Protein AF-F0IIJ6-F1 (afdb_monomer_lite)

Structure (mmCIF, N/CA/C/O backbone):
data_AF-F0IIJ6-F1
#
_entry.id   AF-F0IIJ6-F1
#
loop_
_atom_site.group_PDB
_atom_site.id
_atom_site.type_symbol
_atom_site.label_atom_id
_atom_site.label_alt_id
_atom_site.label_comp_id
_atom_site.label_asym_id
_atom_site.label_entity_id
_atom_site.label_seq_id
_atom_site.pdbx_PDB_ins_code
_atom_site.Cartn_x
_atom_site.Cartn_y
_atom_site.Cartn_z
_atom_site.occupancy
_atom_site.B_iso_or_equiv
_atom_site.auth_seq_id
_atom_site.auth_comp_id
_atom_site.auth_asym_id
_atom_site.auth_atom_id
_atom_site.pdbx_PDB_model_num
ATOM 1 N N . MET A 1 1 ? 21.960 -37.931 46.392 1.00 42.66 1 MET A N 1
ATOM 2 C CA . MET A 1 1 ? 20.958 -38.639 45.565 1.00 42.66 1 MET A CA 1
ATOM 3 C C . MET A 1 1 ? 19.585 -38.155 46.007 1.00 42.66 1 MET A C 1
ATOM 5 O O . MET A 1 1 ? 19.423 -38.006 47.211 1.00 42.66 1 MET A O 1
ATOM 9 N N . ALA A 1 2 ? 18.673 -37.918 45.051 1.00 40.47 2 ALA A N 1
ATOM 10 C CA . ALA A 1 2 ? 17.377 -37.210 45.136 1.00 40.47 2 ALA A CA 1
ATOM 11 C C . ALA A 1 2 ? 17.521 -35.676 44.987 1.00 40.47 2 ALA A C 1
ATOM 13 O O . ALA A 1 2 ? 17.810 -34.991 45.960 1.00 40.47 2 ALA A O 1
ATOM 14 N N . ASP A 1 3 ? 17.596 -35.094 43.780 1.00 36.84 3 ASP A N 1
ATOM 15 C CA . ASP A 1 3 ? 16.566 -34.950 42.721 1.00 36.84 3 ASP A CA 1
ATOM 16 C C . ASP A 1 3 ? 15.240 -34.367 43.225 1.00 36.84 3 ASP A C 1
ATOM 18 O O . ASP A 1 3 ? 14.422 -35.116 43.748 1.00 36.84 3 ASP A O 1
ATOM 22 N N . ASN A 1 4 ? 15.024 -33.054 43.025 1.00 32.78 4 ASN A N 1
ATOM 23 C CA . ASN A 1 4 ? 13.748 -32.498 42.543 1.00 32.78 4 ASN A CA 1
ATOM 24 C C . ASN A 1 4 ? 13.876 -30.988 42.225 1.00 32.78 4 ASN A C 1
ATOM 26 O O . ASN A 1 4 ? 13.664 -30.135 43.088 1.00 32.78 4 ASN A O 1
ATOM 30 N N . THR A 1 5 ? 14.224 -30.632 40.987 1.00 38.66 5 THR A N 1
ATOM 31 C CA . THR A 1 5 ? 14.100 -29.252 40.488 1.00 38.66 5 THR A CA 1
ATOM 32 C C . THR A 1 5 ? 12.848 -29.160 39.628 1.00 38.66 5 THR A C 1
ATOM 34 O O . THR A 1 5 ? 12.674 -29.900 38.660 1.00 38.66 5 THR A O 1
ATOM 37 N N . ALA A 1 6 ? 11.953 -28.261 40.031 1.00 39.19 6 ALA A N 1
ATOM 38 C CA . ALA A 1 6 ? 10.655 -28.045 39.425 1.00 39.19 6 ALA A CA 1
ATOM 39 C C . ALA A 1 6 ? 10.761 -27.650 37.943 1.00 39.19 6 ALA A C 1
ATOM 41 O O . ALA A 1 6 ? 11.478 -26.728 37.557 1.00 39.19 6 ALA A O 1
ATOM 42 N N . LYS A 1 7 ? 9.976 -28.375 37.147 1.00 36.06 7 LYS A N 1
ATOM 43 C CA . LYS A 1 7 ? 9.640 -28.168 35.739 1.00 36.06 7 LYS A CA 1
ATOM 44 C C . LYS A 1 7 ? 9.378 -26.692 35.406 1.00 36.06 7 LYS A C 1
ATOM 46 O O . LYS A 1 7 ? 8.401 -26.119 35.880 1.00 36.06 7 LYS A O 1
ATOM 51 N N . GLN A 1 8 ? 10.176 -26.125 34.502 1.00 35.38 8 GLN A N 1
ATOM 52 C CA . GLN A 1 8 ? 9.754 -24.990 33.682 1.00 35.38 8 GLN A CA 1
ATOM 53 C C . GLN A 1 8 ? 9.093 -25.520 32.408 1.00 35.38 8 GLN A C 1
ATOM 55 O O . GLN A 1 8 ? 9.659 -26.334 31.679 1.00 35.38 8 GLN A O 1
ATOM 60 N N . ALA A 1 9 ? 7.856 -25.080 32.196 1.00 36.34 9 ALA A N 1
ATOM 61 C CA . ALA A 1 9 ? 7.043 -25.390 31.036 1.00 36.34 9 ALA A CA 1
ATOM 62 C C . ALA A 1 9 ? 7.668 -24.799 29.764 1.00 36.34 9 ALA A C 1
ATOM 64 O O . ALA A 1 9 ? 8.003 -23.617 29.703 1.00 36.34 9 ALA A O 1
ATOM 65 N N . GLN A 1 10 ? 7.807 -25.651 28.751 1.00 33.62 10 GLN A N 1
ATOM 66 C CA . GLN A 1 10 ? 8.219 -25.301 27.399 1.00 33.62 10 GLN A CA 1
ATOM 67 C C . GLN A 1 10 ? 7.141 -24.424 26.745 1.00 33.62 10 GLN A C 1
ATOM 69 O O . GLN A 1 10 ? 6.041 -24.891 26.455 1.00 33.62 10 GLN A O 1
ATOM 74 N N . GLY A 1 11 ? 7.466 -23.154 26.503 1.00 33.41 11 GLY A N 1
ATOM 75 C CA . GLY A 1 11 ? 6.776 -22.334 25.511 1.00 33.41 11 GLY A CA 1
ATOM 76 C C . GLY A 1 11 ? 7.223 -22.761 24.113 1.00 33.41 11 GLY A C 1
ATOM 77 O O . GLY A 1 11 ? 8.418 -22.906 23.861 1.00 33.41 11 GLY A O 1
ATOM 78 N N . ALA A 1 12 ? 6.257 -23.013 23.233 1.00 40.84 12 ALA A N 1
ATOM 79 C CA . ALA A 1 12 ? 6.464 -23.454 21.859 1.00 40.84 12 ALA A CA 1
ATOM 80 C C . ALA A 1 12 ? 7.416 -22.525 21.070 1.00 40.84 12 ALA A C 1
ATOM 82 O O . ALA A 1 12 ? 7.372 -21.306 21.257 1.00 40.84 12 ALA A O 1
ATOM 83 N N . PRO A 1 13 ? 8.244 -23.062 20.154 1.00 37.25 13 PRO A N 1
ATOM 84 C CA . PRO A 1 13 ? 9.044 -22.236 19.264 1.00 37.25 13 PRO A CA 1
ATOM 85 C C . PRO A 1 13 ? 8.118 -21.514 18.279 1.00 37.25 13 PRO A C 1
ATOM 87 O O . PRO A 1 13 ? 7.476 -22.128 17.427 1.00 37.25 13 PRO A O 1
ATOM 90 N N . LEU A 1 14 ? 8.037 -20.192 18.423 1.00 47.50 14 LEU A N 1
ATOM 91 C CA . LEU A 1 14 ? 7.444 -19.306 17.429 1.00 47.50 14 LEU A CA 1
ATOM 92 C C . LEU A 1 14 ? 8.239 -19.436 16.118 1.00 47.50 14 LEU A C 1
ATOM 94 O O . LEU A 1 14 ? 9.469 -19.473 16.130 1.00 47.50 14 LEU A O 1
ATOM 98 N N . ALA A 1 15 ? 7.499 -19.544 15.015 1.00 43.84 15 ALA A N 1
ATOM 99 C CA . ALA A 1 15 ? 7.957 -19.752 13.644 1.00 43.84 15 ALA A CA 1
ATOM 100 C C . ALA A 1 15 ? 9.173 -18.886 13.235 1.00 43.84 15 ALA A C 1
ATOM 102 O O . ALA A 1 15 ? 9.338 -17.776 13.749 1.00 43.84 15 ALA A O 1
ATOM 103 N N . PRO A 1 16 ? 10.007 -19.347 12.278 1.00 42.31 16 PRO A N 1
ATOM 104 C CA . PRO A 1 16 ? 11.178 -18.604 11.828 1.00 42.31 16 PRO A CA 1
ATOM 105 C C . PRO A 1 16 ? 10.744 -17.284 11.183 1.00 42.31 16 PRO A C 1
ATOM 107 O O . PRO A 1 16 ? 10.247 -17.252 10.059 1.00 42.31 16 PRO A O 1
ATOM 110 N N . GLN A 1 17 ? 10.937 -16.180 11.903 1.00 45.06 17 GLN A N 1
ATOM 111 C CA . GLN A 1 17 ? 10.836 -14.847 11.329 1.00 45.06 17 GLN A CA 1
ATOM 112 C C . GLN A 1 17 ? 11.982 -14.688 10.327 1.00 45.06 17 GLN A C 1
ATOM 114 O O . GLN A 1 17 ? 13.157 -14.752 10.698 1.00 45.06 17 GLN A O 1
ATOM 119 N N . GLY A 1 18 ? 11.636 -14.536 9.046 1.00 41.19 18 GLY A N 1
ATOM 120 C CA . GLY A 1 18 ? 12.593 -14.212 7.993 1.00 41.19 18 GLY A CA 1
ATOM 121 C C . GLY A 1 18 ? 13.445 -13.011 8.408 1.00 41.19 18 GLY A C 1
ATOM 122 O O . GLY A 1 18 ? 12.933 -12.058 8.993 1.00 41.19 18 GLY A O 1
ATOM 123 N N . LYS A 1 19 ? 14.758 -13.092 8.158 1.00 39.88 19 LYS A N 1
ATOM 124 C CA . LYS A 1 19 ? 15.750 -12.047 8.469 1.00 39.88 19 LYS A CA 1
ATOM 125 C C . LYS A 1 19 ? 15.175 -10.648 8.186 1.00 39.88 19 LYS A C 1
ATOM 127 O O . LYS A 1 19 ? 14.710 -10.439 7.065 1.00 39.88 19 LYS A O 1
ATOM 132 N N . PRO A 1 20 ? 15.254 -9.686 9.124 1.00 44.69 20 PRO A N 1
ATOM 133 C CA . PRO A 1 20 ? 14.800 -8.330 8.863 1.00 44.69 20 PRO A CA 1
ATOM 134 C C . PRO A 1 20 ? 15.701 -7.739 7.779 1.00 44.69 20 PRO A C 1
ATOM 136 O O . PRO A 1 20 ? 16.866 -7.415 8.019 1.00 44.69 20 PRO A O 1
ATOM 139 N N . ILE A 1 21 ? 15.186 -7.649 6.556 1.00 57.66 21 ILE A N 1
ATOM 140 C CA . ILE A 1 21 ? 15.797 -6.812 5.532 1.00 57.66 21 ILE A CA 1
ATOM 141 C C . ILE A 1 21 ? 15.713 -5.391 6.091 1.00 57.66 21 ILE A C 1
ATOM 143 O O . ILE A 1 21 ? 14.628 -4.920 6.433 1.00 57.66 21 ILE A O 1
ATOM 147 N N . SER A 1 22 ? 16.866 -4.743 6.278 1.00 72.19 22 SER A N 1
ATOM 148 C CA . SER A 1 22 ? 16.899 -3.361 6.760 1.00 72.19 22 SER A CA 1
ATOM 149 C C . SER A 1 22 ? 16.127 -2.500 5.763 1.00 72.19 22 SER A C 1
ATOM 151 O O . SER A 1 22 ? 16.368 -2.579 4.555 1.00 72.19 22 SER A O 1
ATOM 153 N N . ILE A 1 23 ? 15.178 -1.712 6.270 1.00 71.00 23 ILE A N 1
ATOM 154 C CA . ILE A 1 23 ? 14.329 -0.854 5.440 1.00 71.00 23 ILE A CA 1
ATOM 155 C C . ILE A 1 23 ? 15.202 0.081 4.592 1.00 71.00 23 ILE A C 1
ATOM 157 O O . ILE A 1 23 ? 14.905 0.312 3.426 1.00 71.00 23 ILE A O 1
ATOM 161 N N . GLU A 1 24 ? 16.334 0.528 5.143 1.00 71.56 24 GLU A N 1
ATOM 162 C CA . GLU A 1 24 ? 17.315 1.372 4.466 1.00 71.56 24 GLU A CA 1
ATOM 163 C C . GLU A 1 24 ? 17.900 0.683 3.229 1.00 71.56 24 GLU A C 1
ATOM 165 O O . GLU A 1 24 ? 17.964 1.304 2.172 1.00 71.56 24 GLU A O 1
ATOM 170 N N . LYS A 1 25 ? 18.249 -0.608 3.318 1.00 76.44 25 LYS A N 1
ATOM 171 C CA . LYS A 1 25 ? 18.748 -1.375 2.165 1.00 76.44 25 LYS A CA 1
ATOM 172 C C . LYS A 1 25 ? 17.679 -1.578 1.094 1.00 76.44 25 LYS A C 1
ATOM 174 O O . LYS A 1 25 ? 17.986 -1.503 -0.093 1.00 76.44 25 LYS A O 1
ATOM 179 N N . SER A 1 26 ? 16.431 -1.823 1.495 1.00 76.00 26 SER A N 1
ATOM 180 C CA . SER A 1 26 ? 15.314 -1.935 0.546 1.00 76.00 26 SER A CA 1
ATOM 181 C C . SER A 1 26 ? 15.061 -0.615 -0.185 1.00 76.00 26 SER A C 1
ATOM 183 O O . SER A 1 26 ? 14.775 -0.615 -1.378 1.00 76.00 26 SER A O 1
ATOM 185 N N . ILE A 1 27 ? 15.205 0.515 0.507 1.00 74.94 27 ILE A N 1
ATOM 186 C CA . ILE A 1 27 ? 15.041 1.850 -0.080 1.00 74.94 27 ILE A CA 1
ATOM 187 C C . ILE A 1 27 ? 16.216 2.202 -0.992 1.00 74.94 27 ILE A C 1
ATOM 189 O O . ILE A 1 27 ? 16.014 2.772 -2.060 1.00 74.94 27 ILE A O 1
ATOM 193 N N . GLU A 1 28 ? 17.435 1.819 -0.620 1.00 79.38 28 GLU A N 1
ATOM 194 C CA . GLU A 1 28 ? 18.618 1.998 -1.463 1.00 79.38 28 GLU A CA 1
ATOM 195 C C . GLU A 1 28 ? 18.499 1.218 -2.781 1.00 79.38 28 GLU A C 1
ATOM 197 O O . GLU A 1 28 ? 18.830 1.742 -3.843 1.00 79.38 28 GLU A O 1
ATOM 202 N N . ALA A 1 29 ? 17.931 0.007 -2.756 1.00 80.00 29 ALA A N 1
ATOM 203 C CA . ALA A 1 29 ? 17.646 -0.751 -3.976 1.00 80.00 29 ALA A CA 1
ATOM 204 C C . ALA A 1 29 ? 16.657 -0.024 -4.909 1.00 80.00 29 ALA A C 1
ATOM 206 O O . ALA A 1 29 ? 16.788 -0.099 -6.133 1.00 80.00 29 ALA A O 1
ATOM 207 N N . LEU A 1 30 ? 15.704 0.726 -4.344 1.00 77.50 30 LEU A N 1
ATOM 208 C CA . LEU A 1 30 ? 14.763 1.544 -5.111 1.00 77.50 30 LEU A CA 1
ATOM 209 C C . LEU A 1 30 ? 15.428 2.786 -5.719 1.00 77.50 30 LEU A C 1
ATOM 211 O O . LEU A 1 30 ? 14.945 3.276 -6.738 1.00 77.50 30 LEU A O 1
ATOM 215 N N . ALA A 1 31 ? 16.552 3.272 -5.174 1.00 79.75 31 ALA A N 1
ATOM 216 C CA . ALA A 1 31 ? 17.240 4.475 -5.660 1.00 79.75 31 ALA A CA 1
ATOM 217 C C . ALA A 1 31 ? 17.595 4.400 -7.155 1.00 79.75 31 ALA A C 1
ATOM 219 O O . ALA A 1 31 ? 17.454 5.387 -7.875 1.00 79.75 31 ALA A O 1
ATOM 220 N N . ARG A 1 32 ? 17.962 3.210 -7.656 1.00 79.31 32 ARG A N 1
ATOM 221 C CA . ARG A 1 32 ? 18.265 2.980 -9.081 1.00 79.31 32 ARG A CA 1
ATOM 222 C C . ARG A 1 32 ? 17.066 3.219 -10.012 1.00 79.31 32 ARG A C 1
ATOM 224 O O . ARG A 1 32 ? 17.265 3.494 -11.191 1.00 79.31 32 ARG A O 1
ATOM 231 N N . TYR A 1 33 ? 15.848 3.119 -9.489 1.00 76.25 33 TYR A N 1
ATOM 232 C CA . TYR A 1 33 ? 14.594 3.251 -10.232 1.00 76.25 33 TYR A CA 1
ATOM 233 C C . TYR A 1 33 ? 13.880 4.586 -9.965 1.00 76.25 33 TYR A C 1
ATOM 235 O O . TYR A 1 33 ? 12.735 4.756 -10.373 1.00 76.25 33 TYR A O 1
ATOM 243 N N . GLY A 1 34 ? 14.546 5.533 -9.293 1.00 72.94 34 GLY A N 1
ATOM 244 C CA . GLY A 1 34 ? 13.958 6.816 -8.889 1.00 72.94 34 GLY A CA 1
ATOM 245 C C . GLY A 1 34 ? 13.663 6.932 -7.390 1.00 72.94 34 GLY A C 1
ATOM 246 O O . GLY A 1 34 ? 13.103 7.930 -6.954 1.00 72.94 34 GLY A O 1
ATOM 247 N N . GLY A 1 35 ? 14.055 5.944 -6.583 1.00 82.50 35 GLY A N 1
ATOM 248 C CA . GLY A 1 35 ? 13.979 6.007 -5.125 1.00 82.50 35 GLY A CA 1
ATOM 249 C C . GLY A 1 35 ? 12.558 5.923 -4.583 1.00 82.50 35 GLY A C 1
ATOM 250 O O . GLY A 1 35 ? 11.675 5.291 -5.164 1.00 82.50 35 GLY A O 1
ATOM 251 N N . PHE A 1 36 ? 12.349 6.551 -3.428 1.00 82.25 36 PHE A N 1
ATOM 252 C CA . PHE A 1 36 ? 11.043 6.576 -2.775 1.00 82.25 36 PHE A CA 1
ATOM 253 C C . PHE A 1 36 ? 10.020 7.430 -3.548 1.00 82.25 36 PHE A C 1
ATOM 255 O O . PHE A 1 36 ? 8.825 7.164 -3.456 1.00 82.25 36 PHE A O 1
ATOM 262 N N . ASP A 1 37 ? 10.472 8.381 -4.373 1.00 80.56 37 ASP A N 1
ATOM 263 C CA . ASP A 1 37 ? 9.604 9.235 -5.199 1.00 80.56 37 ASP A CA 1
ATOM 264 C C . ASP A 1 37 ? 8.787 8.427 -6.221 1.00 80.56 37 ASP A C 1
ATOM 266 O O . ASP A 1 37 ? 7.637 8.765 -6.509 1.00 80.56 37 ASP A O 1
ATOM 270 N N . LEU A 1 38 ? 9.331 7.306 -6.716 1.00 81.50 38 LEU A N 1
ATOM 271 C CA . LEU A 1 38 ? 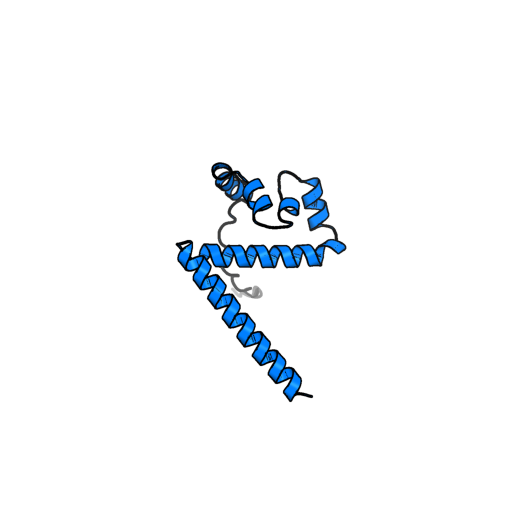8.578 6.371 -7.554 1.00 81.50 38 LEU A CA 1
ATOM 272 C C . LEU A 1 38 ? 7.347 5.842 -6.807 1.00 81.50 38 LEU A C 1
ATOM 274 O O . LEU A 1 38 ? 6.240 5.860 -7.348 1.00 81.50 38 LEU A O 1
ATOM 278 N N . LEU A 1 39 ? 7.524 5.426 -5.548 1.00 82.06 39 LEU A N 1
ATOM 279 C CA . LEU A 1 39 ? 6.416 4.982 -4.706 1.00 82.06 39 LEU A CA 1
ATOM 280 C C . LEU A 1 39 ? 5.447 6.134 -4.434 1.00 82.06 39 LEU A C 1
ATOM 282 O O . LEU A 1 39 ? 4.243 5.913 -4.503 1.00 82.06 39 LEU A O 1
ATOM 286 N N . GLU A 1 40 ? 5.938 7.355 -4.186 1.00 83.19 40 GLU A N 1
ATOM 287 C CA . GLU A 1 40 ? 5.078 8.534 -3.982 1.00 83.19 40 GLU A CA 1
ATOM 288 C C . GLU A 1 40 ? 4.185 8.837 -5.192 1.00 83.19 40 GLU A C 1
ATOM 290 O O . GLU A 1 40 ? 3.049 9.274 -5.008 1.00 83.19 40 GLU A O 1
ATOM 295 N N . SER A 1 41 ? 4.661 8.568 -6.412 1.00 82.12 41 SER A N 1
ATOM 296 C CA . SER A 1 41 ? 3.862 8.733 -7.633 1.00 82.12 41 SER A CA 1
ATOM 297 C C . SER A 1 41 ? 2.859 7.600 -7.882 1.00 82.12 41 SER A C 1
ATOM 299 O O . SER A 1 41 ? 1.799 7.839 -8.458 1.00 82.12 41 SER A O 1
ATOM 301 N N . ALA A 1 42 ? 3.180 6.376 -7.453 1.00 79.56 42 ALA A N 1
ATOM 302 C CA . ALA A 1 42 ? 2.381 5.184 -7.737 1.00 79.56 42 ALA A CA 1
ATOM 303 C C . ALA A 1 42 ? 1.359 4.858 -6.636 1.00 79.56 42 ALA A C 1
ATOM 305 O O . ALA A 1 42 ? 0.311 4.274 -6.914 1.00 79.56 42 ALA A O 1
ATOM 306 N N . ILE A 1 43 ? 1.658 5.211 -5.383 1.00 83.81 43 ILE A N 1
ATOM 307 C CA . ILE A 1 43 ? 0.872 4.831 -4.208 1.00 83.81 43 ILE A CA 1
ATOM 308 C C . ILE A 1 43 ? 0.509 6.08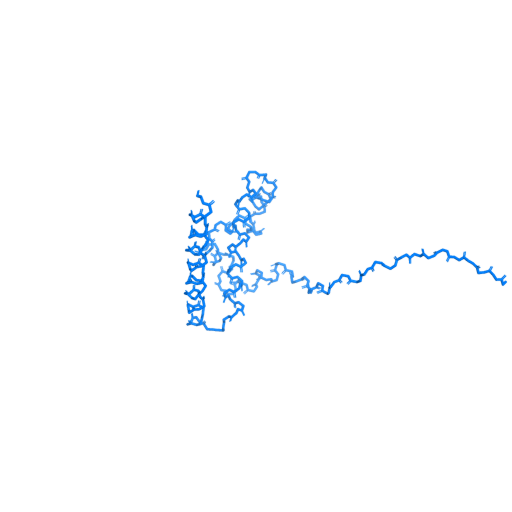1 -3.416 1.00 83.81 43 ILE A C 1
ATOM 310 O O . ILE A 1 43 ? 1.349 6.748 -2.808 1.00 83.81 43 ILE A O 1
ATOM 314 N N . GLU A 1 44 ? -0.785 6.375 -3.365 1.00 82.06 44 GLU A N 1
ATOM 315 C CA . GLU A 1 44 ? -1.289 7.506 -2.600 1.00 82.06 44 GLU A CA 1
ATOM 316 C C . GLU A 1 44 ? -0.953 7.363 -1.105 1.00 82.06 44 GLU A C 1
ATOM 318 O O . GLU A 1 44 ? -0.972 6.272 -0.535 1.00 82.06 44 GLU A O 1
ATOM 323 N N . ASN A 1 45 ? -0.664 8.485 -0.443 1.00 81.69 45 ASN A N 1
ATOM 324 C CA . ASN A 1 45 ? -0.367 8.566 0.993 1.00 81.69 45 ASN A CA 1
ATOM 325 C C . ASN A 1 45 ? 0.907 7.841 1.467 1.00 81.69 45 ASN A C 1
ATOM 327 O O . ASN A 1 45 ? 1.274 7.989 2.636 1.00 81.69 45 ASN A O 1
ATOM 331 N N . VAL A 1 46 ? 1.658 7.169 0.586 1.00 85.62 46 VAL A N 1
ATOM 332 C CA . VAL A 1 46 ? 2.936 6.529 0.949 1.00 85.62 46 VAL A CA 1
ATOM 333 C C . VAL A 1 46 ? 4.013 7.551 1.345 1.00 85.62 46 VAL A C 1
ATOM 335 O O . VAL A 1 46 ? 4.874 7.265 2.174 1.00 85.62 46 VAL A O 1
ATOM 338 N N . GLN A 1 47 ? 3.899 8.800 0.879 1.00 82.50 47 GLN A N 1
ATOM 339 C CA . GLN A 1 47 ? 4.721 9.938 1.322 1.00 82.50 47 GLN A CA 1
ATOM 340 C C . GLN A 1 47 ? 4.715 10.148 2.850 1.00 82.50 47 GLN A C 1
ATOM 342 O O . GLN A 1 47 ? 5.640 10.739 3.411 1.00 82.50 47 GLN A O 1
ATOM 347 N N . ASN A 1 48 ? 3.670 9.685 3.549 1.00 83.56 48 ASN A N 1
ATOM 348 C CA . ASN A 1 48 ? 3.567 9.796 5.003 1.00 83.56 48 ASN A CA 1
ATOM 349 C C . ASN A 1 48 ? 4.427 8.760 5.736 1.00 83.56 48 ASN A C 1
ATOM 351 O O . ASN A 1 48 ? 4.688 8.934 6.921 1.00 83.56 48 ASN A O 1
ATOM 355 N N . VAL A 1 49 ? 4.892 7.710 5.053 1.00 84.25 49 VAL A N 1
ATOM 356 C CA . VAL A 1 49 ? 5.821 6.715 5.610 1.00 84.25 49 VAL A CA 1
ATOM 357 C C . VAL A 1 49 ? 7.259 6.896 5.113 1.00 84.25 49 VAL A C 1
ATOM 359 O O . VAL A 1 49 ? 8.141 6.156 5.543 1.00 84.25 49 VAL A O 1
ATOM 362 N N . ASN A 1 50 ? 7.519 7.921 4.291 1.00 83.12 50 ASN A N 1
ATOM 363 C CA . ASN A 1 50 ? 8.850 8.229 3.770 1.00 83.12 50 ASN A CA 1
ATOM 364 C C . ASN A 1 50 ? 9.869 8.448 4.922 1.00 83.12 50 ASN A C 1
ATOM 366 O O . ASN A 1 50 ? 9.665 9.314 5.788 1.00 83.12 50 ASN A O 1
ATOM 370 N N . PRO A 1 51 ? 10.980 7.687 4.968 1.00 77.44 51 PRO A N 1
ATOM 371 C CA . PRO A 1 51 ? 11.970 7.803 6.029 1.00 77.44 51 PRO A CA 1
ATOM 372 C C . PRO A 1 51 ? 12.791 9.094 6.010 1.00 77.44 51 PRO A C 1
ATOM 374 O O . PRO A 1 51 ? 13.249 9.511 7.081 1.00 77.44 51 PRO A O 1
ATOM 377 N N . GLU A 1 52 ? 12.929 9.749 4.855 1.00 79.56 52 GLU A N 1
ATOM 378 C CA . GLU A 1 52 ? 13.597 11.050 4.734 1.00 79.56 52 GLU A CA 1
ATOM 379 C C . GLU A 1 52 ? 12.808 12.143 5.466 1.00 79.56 52 GLU A C 1
ATOM 381 O O . GLU A 1 52 ? 13.373 13.001 6.148 1.00 79.56 52 GLU A O 1
ATOM 386 N N . ARG A 1 53 ? 11.472 12.050 5.447 1.00 83.12 53 ARG A N 1
ATOM 387 C CA . ARG A 1 53 ? 10.563 12.989 6.121 1.00 83.12 53 ARG A CA 1
ATOM 388 C C . ARG A 1 53 ? 10.234 12.537 7.548 1.00 83.12 53 ARG A C 1
ATOM 390 O O . ARG A 1 53 ? 9.076 12.304 7.898 1.00 83.12 53 ARG A O 1
ATOM 397 N N . LYS A 1 54 ? 11.259 12.457 8.407 1.00 82.19 54 LYS A N 1
ATOM 398 C CA . LYS A 1 54 ? 11.171 11.933 9.792 1.00 82.19 54 LYS A CA 1
ATOM 399 C C . LYS A 1 54 ? 10.035 12.533 10.632 1.00 82.19 54 LYS A C 1
ATOM 401 O O . LYS A 1 54 ? 9.337 11.790 11.315 1.00 82.19 54 LYS A O 1
ATOM 406 N N . ALA A 1 55 ? 9.826 13.850 10.571 1.00 82.00 55 ALA A N 1
ATOM 407 C CA . ALA A 1 55 ? 8.766 14.517 11.333 1.00 82.00 55 ALA A CA 1
ATOM 408 C C . ALA A 1 55 ? 7.364 14.075 10.881 1.00 82.00 55 ALA A C 1
ATOM 410 O O . ALA A 1 55 ? 6.543 13.682 11.706 1.00 82.00 55 ALA A O 1
ATOM 411 N N . ARG A 1 56 ? 7.116 14.062 9.565 1.00 82.00 56 ARG A N 1
ATOM 412 C CA . ARG A 1 56 ? 5.831 13.650 8.986 1.00 82.00 56 ARG A CA 1
ATOM 413 C C . ARG A 1 56 ? 5.529 12.184 9.280 1.00 82.00 56 ARG A C 1
ATOM 415 O O . ARG A 1 56 ? 4.419 11.871 9.696 1.00 82.00 56 ARG A O 1
ATOM 422 N N . ARG A 1 57 ? 6.539 11.319 9.141 1.00 85.75 57 ARG A N 1
ATOM 423 C CA . ARG A 1 57 ? 6.442 9.900 9.493 1.00 85.75 57 ARG A CA 1
ATOM 424 C C . ARG A 1 57 ? 6.080 9.703 10.956 1.00 85.75 57 ARG A C 1
ATOM 426 O O . ARG A 1 57 ? 5.160 8.953 11.261 1.00 85.75 57 ARG A O 1
ATOM 433 N N . ASN A 1 58 ? 6.772 10.389 11.862 1.00 83.06 58 ASN A N 1
ATOM 434 C CA . ASN A 1 58 ? 6.507 10.252 13.290 1.00 83.06 58 ASN A CA 1
ATOM 435 C C . ASN A 1 58 ? 5.091 10.721 13.649 1.00 83.06 58 ASN A C 1
ATOM 437 O O . ASN A 1 58 ? 4.405 10.016 14.384 1.00 83.06 58 ASN A O 1
ATOM 441 N N . ILE A 1 59 ? 4.627 11.844 13.091 1.00 84.69 59 ILE A N 1
ATOM 442 C CA . ILE A 1 59 ? 3.250 12.328 13.280 1.00 84.69 59 ILE A CA 1
ATOM 443 C C . ILE A 1 59 ? 2.247 11.292 12.755 1.00 84.69 59 ILE A C 1
ATOM 445 O O . ILE A 1 59 ? 1.365 10.855 13.490 1.00 84.69 59 ILE A O 1
ATOM 449 N N . PHE A 1 60 ? 2.430 10.812 11.524 1.00 85.75 60 PHE A N 1
ATOM 450 C CA . PHE A 1 60 ? 1.530 9.838 10.908 1.00 85.75 60 PHE A CA 1
ATOM 451 C C . PHE A 1 60 ? 1.453 8.510 11.675 1.00 85.75 60 PHE A C 1
ATOM 453 O O . PHE A 1 60 ? 0.379 7.916 11.774 1.00 85.75 60 PHE A O 1
ATOM 460 N N . LEU A 1 61 ? 2.569 8.047 12.246 1.00 84.06 61 LEU A N 1
ATOM 461 C CA . LEU A 1 61 ? 2.621 6.819 13.044 1.00 84.06 61 LEU A CA 1
ATOM 462 C C . LEU A 1 61 ? 2.078 6.995 14.469 1.00 84.06 61 LEU A C 1
ATOM 464 O O . LEU A 1 61 ? 1.550 6.034 15.024 1.00 84.06 61 LEU A O 1
ATOM 468 N N . SER A 1 62 ? 2.178 8.194 15.047 1.00 84.81 62 SER A N 1
ATOM 469 C CA . SER A 1 62 ? 1.814 8.441 16.451 1.00 84.81 62 SER A CA 1
ATOM 470 C C . SER A 1 62 ? 0.370 8.913 16.628 1.00 84.81 62 SER A C 1
ATOM 472 O O . SER A 1 62 ? -0.239 8.654 17.663 1.00 84.81 62 SER A O 1
ATOM 474 N N . GLU A 1 63 ? -0.208 9.600 15.641 1.00 88.56 63 GLU A N 1
ATOM 475 C CA . GLU A 1 63 ? -1.545 10.182 15.781 1.00 88.56 63 GLU A CA 1
ATOM 476 C C . GLU A 1 63 ? -2.666 9.138 15.694 1.00 88.56 63 GLU A C 1
ATOM 478 O O . GLU A 1 63 ? -2.770 8.373 14.732 1.00 88.56 63 GLU A O 1
ATOM 483 N N . ALA A 1 64 ? -3.580 9.145 16.666 1.00 82.50 64 ALA A N 1
ATOM 484 C CA . ALA A 1 64 ? -4.736 8.246 16.683 1.00 82.50 64 ALA A CA 1
ATOM 485 C C . ALA A 1 64 ? -5.716 8.516 15.526 1.00 82.50 64 ALA A C 1
ATOM 487 O O . ALA A 1 64 ? -6.227 7.580 14.915 1.00 82.50 64 ALA A O 1
ATOM 488 N N . ASN A 1 65 ? -5.903 9.786 15.150 1.00 83.44 65 ASN A N 1
ATOM 489 C CA . ASN A 1 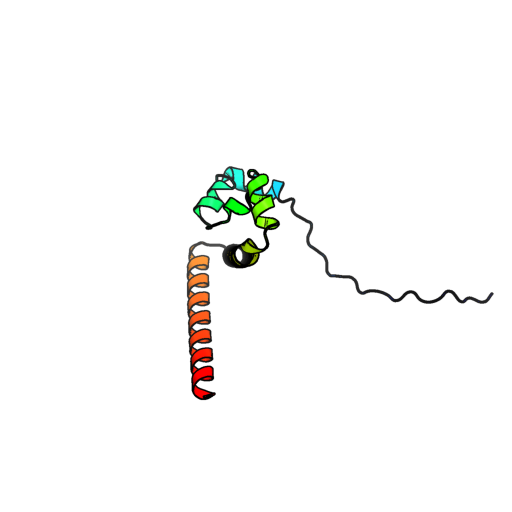65 ? -6.798 10.188 14.056 1.00 83.44 65 ASN A CA 1
ATOM 490 C C . ASN A 1 65 ? -6.352 9.661 12.682 1.00 83.44 65 ASN A C 1
ATOM 492 O O . ASN A 1 65 ? -7.149 9.597 11.750 1.00 83.44 65 ASN A O 1
ATOM 496 N N . LYS A 1 66 ? -5.090 9.236 12.563 1.00 82.75 66 LYS A N 1
ATOM 497 C CA . LYS A 1 66 ? -4.515 8.654 11.349 1.00 82.75 66 LYS A CA 1
ATOM 498 C C . LYS A 1 66 ? -4.586 7.129 11.316 1.00 82.75 66 LYS A C 1
ATOM 500 O O . LYS A 1 66 ? -4.141 6.528 10.347 1.00 82.75 66 LYS A O 1
ATOM 505 N N . ALA A 1 67 ? -5.190 6.486 12.320 1.00 84.12 67 ALA A N 1
ATOM 506 C CA . ALA A 1 67 ? -5.297 5.028 12.388 1.00 84.12 67 ALA A CA 1
ATOM 507 C C . ALA A 1 67 ? -6.007 4.416 11.171 1.00 84.12 67 ALA A C 1
ATOM 509 O O . ALA A 1 67 ? -5.500 3.455 10.599 1.00 84.12 67 ALA A O 1
ATOM 510 N N . LYS A 1 68 ? -7.122 5.011 10.728 1.00 86.81 68 LYS A N 1
ATOM 511 C CA . LYS A 1 68 ? -7.851 4.545 9.540 1.00 86.81 68 LYS A CA 1
ATOM 512 C C . LYS A 1 68 ? -7.026 4.712 8.261 1.00 86.81 68 LYS A C 1
ATOM 514 O O . LYS A 1 68 ? -6.963 3.797 7.452 1.00 86.81 68 LYS A O 1
ATOM 519 N N . GLU A 1 69 ? -6.350 5.851 8.100 1.00 84.19 69 GLU A N 1
ATOM 520 C CA . GLU A 1 69 ? -5.451 6.090 6.960 1.00 84.19 69 GLU A CA 1
ATOM 521 C C . GLU A 1 69 ? -4.270 5.108 6.954 1.00 84.19 69 GLU A C 1
ATOM 523 O O . GLU A 1 69 ? -3.904 4.604 5.895 1.00 84.19 69 GLU A O 1
ATOM 528 N N . ARG A 1 70 ? -3.710 4.778 8.126 1.00 87.19 70 ARG A N 1
ATOM 529 C CA . ARG A 1 70 ? -2.666 3.751 8.260 1.00 87.19 70 ARG A CA 1
ATOM 530 C C . ARG A 1 70 ? -3.165 2.365 7.876 1.00 87.19 70 ARG A C 1
ATOM 532 O O . ARG A 1 70 ? -2.439 1.637 7.208 1.00 87.19 70 ARG A O 1
ATOM 539 N N . GLU A 1 71 ? -4.372 1.994 8.297 1.00 86.88 71 GLU A N 1
ATOM 540 C CA . GLU A 1 71 ? -4.962 0.702 7.944 1.00 86.88 71 GLU A CA 1
ATOM 541 C C . GLU A 1 71 ? -5.197 0.594 6.434 1.00 86.88 71 GLU A C 1
ATOM 543 O O . GLU A 1 71 ? -4.814 -0.402 5.824 1.00 86.88 71 GLU A O 1
ATOM 548 N N . THR A 1 72 ? -5.760 1.638 5.822 1.00 86.56 72 THR A N 1
ATOM 549 C CA . THR A 1 72 ? -5.948 1.698 4.370 1.00 86.56 72 THR A CA 1
ATOM 550 C C . THR A 1 72 ? -4.612 1.616 3.641 1.00 86.56 72 THR A C 1
ATOM 552 O O . THR A 1 72 ? -4.462 0.774 2.764 1.00 86.56 72 THR A O 1
ATOM 555 N N . LEU A 1 73 ? -3.617 2.423 4.031 1.00 86.81 73 LEU A N 1
ATOM 556 C CA . LEU A 1 73 ? -2.293 2.397 3.405 1.00 86.81 73 LEU A CA 1
ATOM 557 C C . LEU A 1 73 ? -1.638 1.018 3.534 1.00 86.81 73 LEU A C 1
ATOM 559 O O . LEU A 1 73 ? -1.065 0.524 2.568 1.00 86.81 73 LEU A O 1
ATOM 563 N N . LYS A 1 74 ? -1.756 0.373 4.699 1.00 87.38 74 LYS A N 1
ATOM 564 C CA . LYS A 1 74 ? -1.257 -0.988 4.909 1.00 87.38 74 LYS A CA 1
ATOM 565 C C . LYS A 1 74 ? -1.916 -1.978 3.944 1.00 87.38 74 LYS A C 1
ATOM 567 O O . LYS A 1 74 ? -1.196 -2.695 3.262 1.00 87.38 74 LYS A O 1
ATOM 572 N N . LYS A 1 75 ? -3.249 -1.980 3.846 1.00 87.38 75 LYS A N 1
ATOM 573 C CA . LYS A 1 75 ? -3.991 -2.853 2.918 1.00 87.38 75 LYS A CA 1
ATOM 574 C C . LYS A 1 75 ? -3.598 -2.606 1.463 1.00 87.38 75 LYS A C 1
ATOM 576 O O . LYS A 1 75 ? -3.428 -3.553 0.705 1.00 87.38 75 LYS A O 1
ATOM 581 N N . THR A 1 76 ? -3.411 -1.344 1.083 1.00 85.94 76 THR A N 1
ATOM 582 C CA . THR A 1 76 ? -2.935 -0.980 -0.254 1.00 85.94 76 THR A CA 1
ATOM 583 C C . THR A 1 76 ? -1.540 -1.546 -0.510 1.00 85.94 76 THR A C 1
ATOM 585 O O . THR A 1 76 ? -1.326 -2.177 -1.538 1.00 85.94 76 THR A O 1
ATOM 588 N N . LEU A 1 77 ? -0.598 -1.384 0.424 1.00 85.81 77 LEU A N 1
ATOM 589 C CA . LEU A 1 77 ? 0.757 -1.933 0.293 1.00 85.81 77 LEU A CA 1
ATOM 590 C C . LEU A 1 77 ? 0.767 -3.467 0.239 1.00 85.81 77 LEU A C 1
ATOM 592 O O . LEU A 1 77 ? 1.527 -4.034 -0.539 1.00 85.81 77 LEU A O 1
ATOM 596 N N . GLU A 1 78 ? -0.081 -4.136 1.021 1.00 85.75 78 GLU A N 1
ATOM 597 C CA . GLU A 1 78 ? -0.259 -5.593 0.963 1.00 85.75 78 GLU A CA 1
ATOM 598 C C . GLU A 1 78 ? -0.803 -6.041 -0.400 1.00 85.75 78 GLU A C 1
ATOM 600 O O . GLU A 1 78 ? -0.310 -7.015 -0.961 1.00 85.75 78 GLU A O 1
ATOM 605 N N . LEU A 1 79 ? -1.761 -5.307 -0.975 1.00 84.19 79 LEU A N 1
ATOM 606 C CA . LEU A 1 79 ? -2.270 -5.589 -2.317 1.00 84.19 79 LEU A CA 1
ATOM 607 C C . LEU A 1 79 ? -1.171 -5.451 -3.378 1.00 84.19 79 LEU A C 1
ATOM 609 O O . LEU A 1 79 ? -1.002 -6.355 -4.192 1.00 84.19 79 LEU A O 1
ATOM 613 N N . TRP A 1 80 ? -0.401 -4.359 -3.346 1.00 84.38 80 TRP A N 1
ATOM 614 C CA . TRP A 1 80 ? 0.741 -4.173 -4.247 1.00 84.38 80 TRP A CA 1
ATOM 615 C C . TRP A 1 80 ? 1.781 -5.280 -4.081 1.00 84.38 80 TRP A C 1
ATOM 617 O O . TRP A 1 80 ? 2.290 -5.785 -5.077 1.00 84.38 80 TRP A O 1
ATOM 627 N N . LEU A 1 81 ? 2.072 -5.687 -2.843 1.00 83.94 81 LEU A N 1
ATOM 628 C CA . LEU A 1 81 ? 2.999 -6.780 -2.571 1.00 83.94 81 LEU A CA 1
ATOM 629 C C . LEU A 1 81 ? 2.507 -8.097 -3.176 1.00 83.94 81 LEU A C 1
ATOM 631 O O . LEU A 1 81 ? 3.299 -8.777 -3.817 1.00 83.94 81 LEU A O 1
ATOM 635 N N . ASN A 1 82 ? 1.227 -8.435 -3.007 1.00 82.38 82 ASN A N 1
ATOM 636 C CA . ASN A 1 82 ? 0.650 -9.651 -3.580 1.00 82.38 82 ASN A CA 1
ATOM 637 C C . ASN A 1 82 ? 0.733 -9.623 -5.111 1.00 82.38 82 ASN A C 1
ATOM 639 O O . ASN A 1 82 ? 1.275 -10.541 -5.713 1.00 82.38 82 ASN A O 1
ATOM 643 N N . VAL A 1 83 ? 0.312 -8.522 -5.744 1.00 81.56 83 VAL A N 1
ATOM 644 C CA . VAL A 1 83 ? 0.365 -8.389 -7.210 1.00 81.56 83 VAL A CA 1
ATOM 645 C C . VAL A 1 83 ? 1.796 -8.526 -7.737 1.00 81.56 83 VAL A C 1
ATOM 647 O O . VAL A 1 83 ? 2.008 -9.204 -8.737 1.00 81.56 83 VAL A O 1
ATOM 650 N N . LEU A 1 84 ? 2.778 -7.922 -7.064 1.00 80.62 84 LEU A N 1
ATOM 651 C CA . LEU A 1 84 ? 4.184 -7.971 -7.478 1.00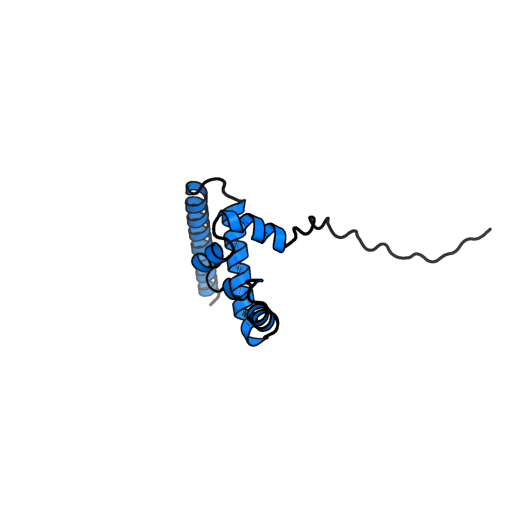 80.62 84 LEU A CA 1
ATOM 652 C C . LEU A 1 84 ? 4.880 -9.300 -7.154 1.00 80.62 84 LEU A C 1
ATOM 654 O O . LEU A 1 84 ? 5.877 -9.620 -7.792 1.00 80.62 84 LEU A O 1
ATOM 658 N N . SER A 1 85 ? 4.404 -10.045 -6.154 1.00 80.00 85 SER A N 1
ATOM 659 C CA . SER A 1 85 ? 5.017 -11.316 -5.737 1.00 80.00 85 SER A CA 1
ATOM 660 C C . SER A 1 85 ? 4.432 -12.514 -6.481 1.00 80.00 85 SER A C 1
ATOM 662 O O . SER A 1 85 ? 5.148 -13.481 -6.723 1.00 80.00 85 SER A O 1
ATOM 664 N N . ASP A 1 86 ? 3.154 -12.440 -6.858 1.00 75.50 86 ASP A N 1
ATOM 665 C CA . ASP A 1 86 ? 2.427 -13.544 -7.490 1.00 75.50 86 ASP A CA 1
ATOM 666 C C . ASP A 1 86 ? 2.582 -13.568 -9.020 1.00 75.50 86 ASP A C 1
ATOM 668 O O . ASP A 1 86 ? 2.157 -14.525 -9.664 1.00 75.50 86 ASP A O 1
ATOM 672 N N . ASN A 1 87 ? 3.181 -12.532 -9.622 1.00 74.88 87 ASN A N 1
ATOM 673 C CA . ASN A 1 87 ? 3.228 -12.365 -11.074 1.00 74.88 87 ASN A CA 1
ATOM 674 C C . ASN A 1 87 ? 4.630 -11.970 -11.560 1.00 74.88 87 ASN A C 1
ATOM 676 O O . ASN A 1 87 ? 5.200 -10.976 -11.113 1.00 74.88 87 ASN A O 1
ATOM 680 N N . GLU A 1 88 ? 5.164 -12.710 -12.535 1.00 71.69 88 GLU A N 1
ATOM 681 C CA . GLU A 1 88 ? 6.488 -12.442 -13.118 1.00 71.69 88 GLU A CA 1
ATOM 682 C C . GLU A 1 88 ? 6.438 -11.430 -14.272 1.00 71.69 88 GLU A C 1
ATOM 684 O O . GLU A 1 88 ? 7.428 -10.748 -14.550 1.00 71.69 88 GLU A O 1
ATOM 689 N N . THR A 1 89 ? 5.287 -11.295 -14.941 1.00 78.81 89 THR A N 1
ATOM 690 C CA . THR A 1 89 ? 5.107 -10.358 -16.055 1.00 78.81 89 THR A CA 1
ATOM 691 C C . THR A 1 89 ? 3.929 -9.410 -15.860 1.00 78.81 89 THR A C 1
ATOM 693 O O . THR A 1 89 ? 2.965 -9.687 -15.150 1.00 78.81 89 THR A O 1
ATOM 696 N N . ILE A 1 90 ? 4.002 -8.252 -16.522 1.00 77.38 90 ILE A N 1
ATOM 697 C CA . ILE A 1 90 ? 2.971 -7.202 -16.464 1.00 77.38 90 ILE A CA 1
ATOM 698 C C . ILE A 1 90 ? 1.619 -7.727 -16.965 1.00 77.38 90 ILE A C 1
ATOM 700 O O . ILE A 1 90 ? 0.578 -7.370 -16.421 1.00 77.38 90 ILE A O 1
ATOM 704 N N . THR A 1 91 ? 1.624 -8.588 -17.983 1.00 80.38 91 THR A 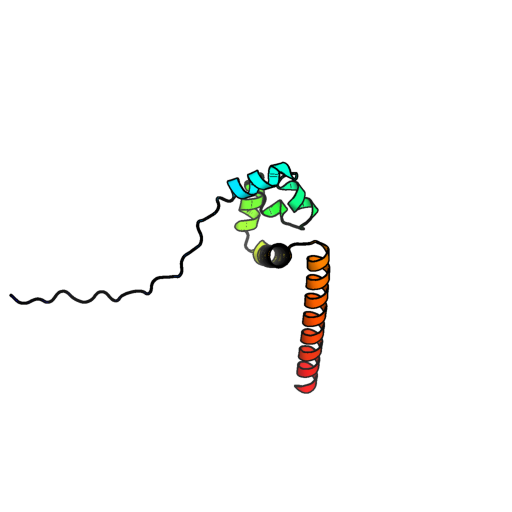N 1
ATOM 705 C CA . THR A 1 91 ? 0.408 -9.219 -18.511 1.00 80.38 91 THR A CA 1
ATOM 706 C C . THR A 1 91 ? -0.278 -10.098 -17.471 1.00 80.38 91 THR A C 1
ATOM 708 O O . THR A 1 91 ? -1.499 -10.026 -17.338 1.00 80.38 91 THR A O 1
ATOM 711 N N . ASP A 1 92 ? 0.497 -10.847 -16.687 1.00 79.00 92 ASP A N 1
ATOM 712 C CA . ASP A 1 92 ? -0.035 -11.708 -15.628 1.00 79.00 92 ASP A CA 1
ATOM 713 C C . ASP A 1 92 ? -0.588 -10.871 -14.469 1.00 79.00 92 ASP A C 1
ATOM 715 O O . ASP A 1 92 ? -1.683 -11.143 -13.983 1.00 79.00 92 ASP A O 1
ATOM 719 N N . MET A 1 93 ? 0.085 -9.769 -14.105 1.00 78.00 93 MET A N 1
ATOM 720 C CA . MET A 1 93 ? -0.421 -8.822 -13.099 1.00 78.00 93 MET A CA 1
ATOM 721 C C . MET A 1 93 ? -1.792 -8.248 -13.472 1.00 78.00 93 MET A C 1
ATOM 723 O O . MET A 1 93 ? -2.666 -8.115 -12.610 1.00 78.00 93 MET A O 1
ATOM 727 N N . VAL A 1 94 ? -1.989 -7.894 -14.748 1.00 82.19 94 VAL A N 1
ATOM 728 C CA . VAL A 1 94 ? -3.273 -7.371 -15.241 1.00 82.19 94 VAL A CA 1
ATOM 729 C C . VAL A 1 94 ? -4.350 -8.449 -15.157 1.00 82.19 94 VAL A C 1
ATOM 731 O O . VAL A 1 94 ? -5.415 -8.190 -14.597 1.00 82.19 94 VAL A O 1
ATOM 734 N N . ALA A 1 95 ? -4.064 -9.662 -15.638 1.00 82.56 95 ALA A N 1
ATOM 735 C CA . ALA A 1 95 ? -5.004 -10.779 -15.579 1.00 82.56 95 ALA A CA 1
ATOM 736 C C . ALA A 1 95 ? -5.378 -11.144 -14.128 1.00 82.56 95 ALA A C 1
ATOM 738 O O . ALA A 1 95 ? -6.558 -11.227 -13.796 1.00 82.56 95 ALA A O 1
ATOM 739 N N . SER A 1 96 ? -4.387 -11.256 -13.238 1.00 79.00 96 SER A N 1
ATOM 740 C CA . SER A 1 96 ? -4.574 -11.525 -11.806 1.00 79.00 96 SER A CA 1
ATOM 741 C C . SER A 1 96 ? -5.439 -10.456 -11.128 1.00 79.00 96 SER A C 1
ATOM 743 O O . SER A 1 96 ? -6.365 -10.774 -10.377 1.00 79.00 96 SER A O 1
ATOM 745 N N . SER A 1 97 ? -5.210 -9.179 -11.450 1.00 81.44 97 SER A N 1
ATOM 746 C CA . SER A 1 97 ? -6.015 -8.070 -10.925 1.00 81.44 97 SER A CA 1
ATOM 747 C C . SER A 1 97 ? -7.466 -8.119 -11.420 1.00 81.44 97 SER A C 1
ATOM 749 O O . SER A 1 97 ? -8.394 -7.868 -10.646 1.00 81.44 97 SER A O 1
ATOM 751 N N . GLU A 1 98 ? -7.688 -8.464 -12.692 1.00 84.19 98 GLU A N 1
ATOM 752 C CA . GLU A 1 98 ? -9.034 -8.655 -13.245 1.00 84.19 98 GLU A CA 1
ATOM 753 C C . GLU A 1 98 ? -9.763 -9.842 -12.609 1.00 84.19 98 GLU A C 1
ATOM 755 O O . GLU A 1 98 ? -10.958 -9.746 -12.312 1.00 84.19 98 GLU A O 1
ATOM 760 N N . ASP A 1 99 ? -9.063 -10.944 -12.362 1.00 85.56 99 ASP A N 1
ATOM 761 C CA . ASP A 1 99 ? -9.641 -12.127 -11.731 1.00 85.56 99 ASP A CA 1
ATOM 762 C C . ASP A 1 99 ? -9.972 -11.870 -10.257 1.00 85.56 99 ASP A C 1
ATOM 764 O O . ASP A 1 99 ? -11.072 -12.200 -9.804 1.00 85.56 99 ASP A O 1
ATOM 768 N N . HIS A 1 100 ? -9.097 -11.176 -9.522 1.00 83.94 100 HIS A N 1
ATOM 769 C CA . HIS A 1 100 ? -9.378 -10.717 -8.159 1.00 83.94 100 HIS A CA 1
ATOM 770 C C . HIS A 1 100 ? -10.584 -9.772 -8.102 1.00 83.94 100 HIS A C 1
ATOM 772 O O . HIS A 1 100 ? -11.410 -9.878 -7.185 1.00 83.94 100 HIS A O 1
ATOM 778 N N . LYS A 1 101 ? -10.730 -8.879 -9.090 1.00 86.19 101 LYS A N 1
ATOM 779 C CA . LYS A 1 101 ? -11.912 -8.020 -9.222 1.00 86.19 101 LYS A CA 1
ATOM 780 C C . LYS A 1 101 ? -13.176 -8.862 -9.400 1.00 86.19 101 LYS A C 1
ATOM 782 O O . LYS A 1 101 ? -14.109 -8.708 -8.614 1.00 86.19 101 LYS A O 1
ATOM 787 N N . LYS A 1 102 ? -13.199 -9.773 -10.378 1.00 88.88 102 LYS A N 1
ATOM 788 C CA . LYS A 1 102 ? -14.363 -10.638 -10.654 1.00 88.88 102 LYS A CA 1
ATOM 789 C C . LYS A 1 102 ? -14.737 -11.490 -9.441 1.00 88.88 102 LYS A C 1
ATOM 791 O O . LYS A 1 102 ? -15.915 -11.600 -9.108 1.00 88.88 102 LYS A O 1
ATOM 796 N N . ALA A 1 103 ? -13.749 -12.064 -8.754 1.00 86.62 103 ALA A N 1
ATOM 797 C CA . ALA A 1 103 ? -13.971 -12.859 -7.549 1.00 86.62 103 ALA A CA 1
ATOM 798 C C . ALA A 1 103 ? -14.587 -12.020 -6.417 1.00 86.62 103 ALA A C 1
ATOM 800 O O . ALA A 1 103 ? -15.536 -12.459 -5.764 1.00 86.62 103 ALA A O 1
ATOM 801 N N . SER A 1 104 ? -14.091 -10.797 -6.218 1.00 86.31 104 SER A N 1
ATOM 802 C CA . SER A 1 104 ? -14.616 -9.871 -5.210 1.00 86.31 104 SER A CA 1
ATOM 803 C C . SER A 1 104 ? -16.036 -9.400 -5.540 1.00 86.31 104 SER A C 1
ATOM 805 O O . SER A 1 104 ? -16.880 -9.348 -4.647 1.00 86.31 104 SER A O 1
ATOM 807 N N . GLU A 1 105 ? -16.327 -9.109 -6.811 1.00 88.12 105 GLU A N 1
ATOM 808 C CA . GLU A 1 105 ? -17.675 -8.761 -7.285 1.00 88.12 105 GLU A CA 1
ATOM 809 C C . GLU A 1 105 ? -18.656 -9.917 -7.064 1.00 88.12 105 GLU A C 1
ATOM 811 O O . GLU A 1 105 ? -19.716 -9.718 -6.474 1.00 88.12 105 GLU A O 1
ATOM 816 N N . ALA A 1 106 ? -18.280 -11.141 -7.446 1.00 89.38 106 ALA A N 1
ATOM 817 C CA . ALA A 1 106 ? -19.109 -12.324 -7.235 1.00 89.38 106 ALA A CA 1
ATOM 818 C C . ALA A 1 106 ? -19.388 -12.576 -5.743 1.00 89.38 106 ALA A C 1
ATOM 820 O O . ALA A 1 106 ? -20.522 -12.879 -5.359 1.00 89.38 106 ALA A O 1
ATOM 821 N N . LEU A 1 107 ? -18.371 -12.417 -4.887 1.00 89.81 107 LEU A N 1
ATOM 822 C CA . LEU A 1 107 ? -18.518 -12.534 -3.437 1.00 89.81 107 LEU A CA 1
ATOM 823 C C . LEU A 1 107 ? -19.456 -11.454 -2.881 1.00 89.81 107 LEU A C 1
ATOM 825 O O . LEU A 1 107 ? -20.321 -11.757 -2.060 1.00 89.81 107 LEU A O 1
ATOM 829 N N . LEU A 1 108 ? -19.318 -10.209 -3.341 1.00 89.81 108 LEU A N 1
ATOM 830 C CA . LEU A 1 108 ? -20.183 -9.108 -2.929 1.00 89.81 108 LEU A CA 1
ATOM 831 C C . LEU A 1 108 ? -21.636 -9.371 -3.328 1.00 89.81 108 LEU A C 1
ATOM 833 O O . LEU A 1 108 ? -22.515 -9.277 -2.477 1.00 89.81 108 LEU A O 1
ATOM 837 N N . THR A 1 109 ? -21.897 -9.761 -4.578 1.00 89.44 109 THR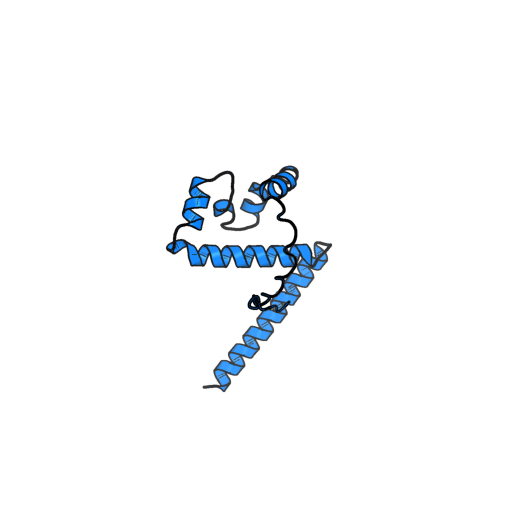 A N 1
ATOM 838 C CA . THR A 1 109 ? -23.248 -10.109 -5.041 1.00 89.44 109 THR A CA 1
ATOM 839 C C . THR A 1 109 ? -23.842 -11.249 -4.219 1.00 89.44 109 THR A C 1
ATOM 841 O O . THR A 1 109 ? -24.995 -11.161 -3.804 1.00 89.44 109 THR A O 1
ATOM 844 N N . LYS A 1 110 ? -23.053 -12.286 -3.913 1.00 91.50 110 LYS A N 1
ATOM 845 C CA . LYS A 1 110 ? -23.490 -13.395 -3.056 1.00 91.50 110 LYS A CA 1
ATOM 846 C C . LYS A 1 110 ? -23.847 -12.925 -1.643 1.00 91.50 110 LYS A C 1
ATOM 848 O O . LYS A 1 110 ? -24.879 -13.324 -1.111 1.00 91.50 110 LYS A O 1
ATOM 853 N N . ASN A 1 111 ? -23.016 -12.077 -1.042 1.00 90.44 111 ASN A N 1
ATOM 854 C CA . ASN A 1 111 ? -23.252 -11.554 0.304 1.00 90.44 111 ASN A CA 1
ATOM 855 C C . ASN A 1 111 ? -24.474 -10.627 0.352 1.00 90.44 111 ASN A C 1
ATOM 857 O O . ASN A 1 111 ? -25.224 -10.662 1.323 1.00 90.44 111 ASN A O 1
ATOM 861 N N . LEU A 1 112 ? -24.698 -9.830 -0.696 1.00 89.31 112 LEU A N 1
ATOM 862 C CA . LEU A 1 112 ? -25.886 -8.985 -0.823 1.00 89.31 112 LEU A CA 1
ATOM 863 C C . LEU A 1 112 ? -27.160 -9.817 -1.001 1.00 89.31 112 LEU A C 1
ATOM 865 O O . LEU A 1 112 ? -28.149 -9.528 -0.340 1.00 89.31 112 LEU A O 1
ATOM 869 N N . ALA A 1 113 ? -27.129 -10.864 -1.832 1.00 89.31 113 ALA A N 1
ATOM 870 C CA . ALA A 1 113 ? -28.256 -11.786 -1.982 1.00 89.31 113 ALA A CA 1
ATOM 871 C C . ALA A 1 113 ? -28.612 -12.447 -0.642 1.00 89.31 113 ALA A C 1
ATOM 873 O O . ALA A 1 113 ? -29.759 -12.394 -0.217 1.00 89.31 113 ALA A O 1
ATOM 874 N N . TYR A 1 114 ? -27.606 -12.954 0.079 1.00 90.12 114 TYR A N 1
ATOM 875 C CA . TYR A 1 114 ? -27.802 -13.520 1.414 1.00 90.12 114 TYR A CA 1
ATOM 876 C C . TYR A 1 114 ? -28.401 -12.512 2.406 1.00 90.12 114 TYR A C 1
ATOM 878 O O . TYR A 1 114 ? -29.275 -12.866 3.191 1.00 90.12 114 TYR A O 1
ATOM 886 N N . ALA A 1 115 ? -27.943 -11.256 2.382 1.00 87.69 115 ALA A N 1
ATOM 887 C CA . ALA A 1 115 ? -28.479 -10.214 3.251 1.00 87.69 115 ALA A CA 1
ATOM 888 C C . ALA A 1 115 ? -29.954 -9.902 2.949 1.00 87.69 115 ALA A C 1
ATOM 890 O O . ALA A 1 115 ? -30.714 -9.673 3.882 1.00 87.69 115 ALA A O 1
ATOM 891 N N . VAL A 1 116 ? -30.361 -9.919 1.675 1.00 88.88 116 VAL A N 1
ATOM 892 C CA . VAL A 1 116 ? -31.764 -9.729 1.276 1.00 88.88 116 VAL A CA 1
ATOM 893 C C . VAL A 1 116 ? -32.618 -10.920 1.707 1.00 88.88 116 VAL A C 1
ATOM 895 O O . VAL A 1 116 ? -33.649 -10.710 2.331 1.00 88.88 116 VAL A O 1
ATOM 898 N N . ASP A 1 117 ? -32.168 -12.151 1.453 1.00 84.44 117 ASP A N 1
ATOM 899 C CA . ASP A 1 117 ? -32.910 -13.375 1.797 1.00 84.44 117 ASP A CA 1
ATOM 900 C C . ASP A 1 117 ? -33.066 -13.590 3.315 1.00 84.44 117 ASP A C 1
ATOM 902 O O . ASP A 1 117 ? -33.955 -14.316 3.758 1.00 84.44 117 ASP A O 1
ATOM 906 N N . ALA A 1 118 ? -32.190 -12.988 4.125 1.00 80.06 118 ALA A N 1
ATOM 907 C CA . ALA A 1 118 ? -32.249 -13.042 5.585 1.00 80.06 118 ALA A CA 1
ATOM 908 C C . ALA A 1 118 ? -33.222 -12.020 6.216 1.00 80.06 118 ALA A C 1
ATOM 910 O O . ALA A 1 118 ? -33.334 -11.994 7.446 1.00 80.06 118 ALA A O 1
ATOM 911 N N . THR A 1 119 ? -33.887 -11.183 5.407 1.00 55.03 119 THR A N 1
ATOM 912 C CA . THR A 1 119 ? -34.855 -10.157 5.849 1.00 55.03 119 THR A CA 1
ATOM 913 C C . THR A 1 119 ? -36.285 -10.591 5.557 1.00 55.03 119 THR A C 1
ATOM 915 O O . THR A 1 119 ? -37.147 -10.366 6.436 1.00 55.03 119 THR A O 1
#

Sequence (119 aa):
MADNTAKQAQGAPLAPQGKPISIEKSIEALARYGGFDLLESAIENVQNVNPERKARRNIFLSEANKAKERETLKKTLELWLNVLSDNETITDMVASSEDHKKASEALLTKNLAYAVDAT

Secondary structure (DSSP, 8-state):
----------------------HHHHHHHHHTTTTHHHHHHHSTTGGGT-SS-HHHHHHHHH-GGGHHHHHHHHHHHHHHHHHHHH-SSHHHHHHHHHHHHHHHHHHHHHHHHHHHHT-

Radius of gyration: 22.55 Å; chains: 1; bounding box: 56×53×64 Å

pLDDT: mean 75.06, std 16.98, range [32.78, 91.5]

Foldseek 3Di:
DDDDDDDDDDDDDDDDDPDPPPVVNVQVVCVVVVGCVVVCVVAPPCVQCDVVCVVSVVCCVPDPVNPVVVVVSVVVVVLVVCLVVVDPDPVVSVVVVVVVVVVVVVVVVVVVVVVVVVD